Protein AF-A0A968FWK0-F1 (afdb_monomer_lite)

Secondary structure (DSSP, 8-state):
-GGGSTTGGGS-HHHHHHHHHHHHHHHTTT---SS------PPPTT--HHHHHHHHHHHHTS-TTS--SSS----HHHHHHTHHHHHHTT--HHHHHHHHSPPSS----------

Structure (mmCIF, N/CA/C/O backbone):
data_AF-A0A968FWK0-F1
#
_entry.id   AF-A0A968FWK0-F1
#
loop_
_atom_site.group_PDB
_atom_site.id
_atom_site.type_symbol
_atom_site.label_atom_id
_atom_site.label_alt_id
_atom_site.label_comp_id
_atom_site.label_asym_id
_atom_site.label_entity_id
_atom_site.label_seq_id
_atom_site.pdbx_PDB_ins_code
_atom_site.Cartn_x
_atom_site.Cartn_y
_atom_site.Cartn_z
_atom_site.occupancy
_atom_site.B_iso_or_equiv
_atom_site.auth_seq_id
_atom_site.auth_comp_id
_atom_site.auth_asym_id
_atom_site.auth_atom_id
_atom_site.pdbx_PDB_model_num
ATOM 1 N N . LEU A 1 1 ? -0.403 -4.156 -5.935 1.00 83.31 1 LEU A N 1
ATOM 2 C CA . LEU A 1 1 ? 0.370 -4.796 -4.837 1.00 83.31 1 LEU A CA 1
ATOM 3 C C . LEU A 1 1 ? -0.524 -5.441 -3.775 1.00 83.31 1 LEU A C 1
ATOM 5 O O . LEU A 1 1 ? -0.577 -6.661 -3.747 1.00 83.31 1 LEU A O 1
ATOM 9 N N . VAL A 1 2 ? -1.278 -4.677 -2.969 1.00 88.38 2 VAL A N 1
ATOM 10 C CA . VAL A 1 2 ? -2.088 -5.203 -1.838 1.00 88.38 2 VAL A CA 1
ATOM 11 C C . VAL A 1 2 ? -3.043 -6.337 -2.237 1.00 88.38 2 VAL A C 1
ATOM 13 O O . VAL A 1 2 ? -3.135 -7.344 -1.540 1.00 88.38 2 VAL A O 1
ATOM 16 N N . LYS A 1 3 ? -3.696 -6.244 -3.404 1.00 85.62 3 LYS A N 1
ATOM 17 C CA . LYS A 1 3 ? -4.574 -7.304 -3.944 1.00 85.62 3 LYS A CA 1
ATOM 18 C C . LYS A 1 3 ? -3.890 -8.677 -4.062 1.00 85.62 3 LYS A C 1
ATOM 20 O O . LYS A 1 3 ? -4.557 -9.698 -3.952 1.00 85.62 3 LYS A O 1
ATOM 25 N N . HIS A 1 4 ? -2.576 -8.699 -4.277 1.00 86.69 4 HIS A N 1
ATOM 26 C CA . HIS A 1 4 ? -1.787 -9.919 -4.456 1.00 86.69 4 HIS A CA 1
ATOM 27 C C . HIS A 1 4 ? -1.153 -10.419 -3.152 1.00 86.69 4 HIS A C 1
ATOM 29 O O . HIS A 1 4 ? -0.466 -11.437 -3.165 1.00 86.69 4 HIS A O 1
ATOM 35 N N . HIS A 1 5 ? -1.372 -9.729 -2.029 1.00 89.19 5 HIS A N 1
ATOM 36 C CA . HIS A 1 5 ? -0.877 -10.179 -0.737 1.00 89.19 5 HIS A CA 1
ATOM 37 C C . HIS A 1 5 ? -1.639 -11.442 -0.275 1.00 89.19 5 HIS A C 1
ATOM 39 O O . HIS A 1 5 ? -2.872 -11.467 -0.355 1.00 89.19 5 HIS A O 1
ATOM 45 N N . PRO A 1 6 ? -0.955 -12.481 0.254 1.00 88.94 6 PRO A N 1
ATOM 46 C CA . PRO A 1 6 ? -1.572 -13.781 0.553 1.00 88.94 6 PRO A CA 1
ATOM 47 C C . PRO A 1 6 ? -2.773 -13.723 1.499 1.00 88.94 6 PRO A C 1
ATOM 49 O O . PRO A 1 6 ? -3.683 -14.544 1.411 1.00 88.94 6 PRO A O 1
ATOM 52 N N . GLN A 1 7 ? -2.766 -12.766 2.426 1.00 90.06 7 GLN A N 1
ATOM 53 C CA . GLN A 1 7 ? -3.802 -12.646 3.449 1.00 90.06 7 GLN A CA 1
ATOM 54 C C . GLN A 1 7 ? -4.990 -11.784 3.014 1.00 90.06 7 GLN A C 1
ATOM 56 O O . GLN A 1 7 ? -6.039 -11.868 3.645 1.00 90.06 7 GLN A O 1
ATOM 61 N N . THR A 1 8 ? -4.878 -11.005 1.932 1.00 89.94 8 THR A N 1
ATOM 62 C CA . THR A 1 8 ? -5.910 -10.034 1.521 1.00 89.94 8 THR A CA 1
ATOM 63 C C . THR A 1 8 ? -7.326 -10.613 1.437 1.00 89.94 8 THR A C 1
ATOM 65 O O . THR A 1 8 ? -8.235 -9.971 1.964 1.00 89.94 8 THR A O 1
ATOM 68 N N . PRO A 1 9 ? -7.558 -11.823 0.887 1.00 88.88 9 PRO A N 1
ATOM 69 C CA . PRO A 1 9 ? -8.901 -12.406 0.841 1.00 88.88 9 PRO A CA 1
ATOM 70 C C . PRO A 1 9 ? -9.534 -12.632 2.222 1.00 88.88 9 PRO A C 1
ATOM 72 O O . PRO A 1 9 ? -10.755 -12.633 2.337 1.00 88.88 9 PRO A O 1
ATOM 75 N N . ARG A 1 10 ? -8.715 -12.812 3.265 1.00 91.56 10 ARG A N 1
ATOM 76 C CA . ARG A 1 10 ? -9.145 -13.142 4.634 1.00 91.56 10 ARG A CA 1
ATOM 77 C C . ARG A 1 10 ? -9.255 -11.923 5.549 1.00 91.56 10 ARG A C 1
ATOM 79 O O . ARG A 1 10 ? -9.846 -12.024 6.616 1.00 91.56 10 ARG A O 1
ATOM 86 N N . LEU A 1 11 ? -8.667 -10.795 5.156 1.00 91.69 11 LEU A N 1
ATOM 87 C CA . LEU A 1 11 ? -8.688 -9.572 5.951 1.00 91.69 11 LEU A CA 1
ATOM 88 C C . LEU A 1 11 ? -10.055 -8.894 5.859 1.00 91.69 11 LEU A C 1
ATOM 90 O O . LEU A 1 11 ? -10.623 -8.790 4.764 1.00 91.69 11 LEU A O 1
ATOM 94 N N . ALA A 1 12 ? -10.535 -8.389 6.996 1.00 92.31 12 ALA A N 1
ATOM 95 C CA . ALA A 1 12 ? -11.662 -7.469 7.034 1.00 92.31 12 ALA A CA 1
ATOM 96 C C . ALA A 1 12 ? -11.297 -6.152 6.317 1.00 92.31 12 ALA A C 1
ATOM 98 O O . ALA A 1 12 ? -10.109 -5.847 6.178 1.00 92.31 12 ALA A O 1
ATOM 99 N N . PRO A 1 13 ? -12.281 -5.353 5.868 1.00 91.19 13 PRO A N 1
ATOM 100 C CA . PRO A 1 13 ? -12.020 -4.149 5.077 1.00 91.19 13 PRO A CA 1
ATOM 101 C C . PRO A 1 13 ? -10.993 -3.196 5.712 1.00 91.19 13 PRO A C 1
ATOM 103 O O . PRO A 1 13 ? -9.984 -2.885 5.093 1.00 91.19 13 PRO A O 1
ATOM 106 N N . TRP A 1 14 ? -11.158 -2.846 6.988 1.00 92.62 14 TRP A N 1
ATOM 107 C CA . TRP A 1 14 ? -10.227 -1.967 7.713 1.00 92.62 14 TRP A CA 1
ATOM 108 C C . TRP A 1 14 ? -8.829 -2.573 7.925 1.00 92.62 14 TRP A C 1
ATOM 110 O O . TRP A 1 14 ? -7.846 -1.841 8.023 1.00 92.62 14 TRP A O 1
ATOM 120 N N . ASP A 1 15 ? -8.701 -3.901 7.992 1.00 92.19 15 ASP A N 1
ATOM 121 C CA . ASP A 1 15 ? -7.388 -4.549 8.098 1.00 92.19 15 ASP A CA 1
ATOM 122 C C . ASP A 1 15 ? -6.660 -4.524 6.744 1.00 92.19 15 ASP A C 1
ATOM 124 O O . ASP A 1 15 ? -5.428 -4.455 6.698 1.00 92.19 15 ASP A O 1
ATOM 128 N N . ARG A 1 16 ? -7.410 -4.507 5.631 1.00 92.69 16 ARG A N 1
ATOM 129 C CA . ARG A 1 16 ? -6.849 -4.258 4.294 1.00 92.69 16 ARG A CA 1
ATOM 130 C C . ARG A 1 16 ? -6.342 -2.825 4.170 1.00 92.69 16 ARG A C 1
ATOM 132 O O . ARG A 1 16 ? -5.257 -2.643 3.622 1.00 92.69 16 ARG A O 1
ATOM 139 N N . ASP A 1 17 ? -7.054 -1.844 4.721 1.00 91.69 17 ASP A N 1
ATOM 140 C CA . ASP A 1 17 ? -6.602 -0.445 4.743 1.00 91.69 17 ASP A CA 1
ATOM 141 C C . ASP A 1 17 ? -5.303 -0.291 5.535 1.00 91.69 17 ASP A C 1
ATOM 143 O O . ASP A 1 17 ? -4.358 0.359 5.089 1.00 91.69 17 ASP A O 1
ATOM 147 N N . ILE A 1 18 ? -5.219 -0.940 6.700 1.00 93.81 18 ILE A N 1
ATOM 148 C CA . ILE A 1 18 ? -3.998 -0.957 7.511 1.00 93.81 18 ILE A CA 1
ATOM 149 C C . ILE A 1 18 ? -2.837 -1.559 6.712 1.00 93.81 18 ILE A C 1
ATOM 151 O O . ILE A 1 18 ? -1.766 -0.949 6.648 1.00 93.81 18 ILE A O 1
ATOM 155 N N . LEU A 1 19 ? -3.045 -2.712 6.066 1.00 94.25 19 LEU A N 1
ATOM 156 C CA . LEU A 1 19 ? -2.030 -3.343 5.218 1.00 94.25 19 LEU A CA 1
ATOM 157 C C . LEU A 1 19 ? -1.624 -2.430 4.053 1.00 94.25 19 LEU A C 1
ATOM 159 O O . LEU A 1 19 ? -0.438 -2.326 3.732 1.00 94.25 19 LEU A O 1
ATOM 163 N N . MET A 1 20 ? -2.582 -1.746 3.427 1.00 92.25 20 MET A N 1
ATOM 164 C CA . MET A 1 20 ? -2.321 -0.787 2.359 1.00 92.25 20 MET A CA 1
ATOM 165 C C . MET A 1 20 ? -1.443 0.364 2.858 1.00 92.25 20 MET A C 1
ATOM 167 O O . MET A 1 20 ? -0.383 0.602 2.283 1.00 92.25 20 MET A O 1
ATOM 171 N N . LEU A 1 21 ? -1.808 1.020 3.960 1.00 92.50 21 LEU A N 1
ATOM 172 C CA . LEU A 1 21 ? -1.039 2.133 4.527 1.00 92.50 21 LEU A CA 1
ATOM 173 C C . LEU A 1 21 ? 0.359 1.707 4.997 1.00 92.50 21 LEU A C 1
ATOM 175 O O . LEU A 1 21 ? 1.324 2.462 4.863 1.00 92.50 21 LEU A O 1
ATOM 179 N N . GLN A 1 22 ? 0.500 0.491 5.526 1.00 93.50 22 GLN A N 1
ATOM 180 C CA . GLN A 1 22 ? 1.807 -0.086 5.850 1.00 93.50 22 GLN A CA 1
ATOM 181 C C . GLN A 1 22 ? 2.642 -0.345 4.591 1.00 93.50 22 GLN A C 1
ATOM 183 O O . GLN A 1 22 ? 3.841 -0.069 4.582 1.00 93.50 22 GLN A O 1
ATOM 188 N N . THR A 1 23 ? 2.008 -0.820 3.518 1.00 92.38 23 THR A N 1
ATOM 189 C CA . THR A 1 23 ? 2.662 -1.034 2.219 1.00 92.38 23 THR A CA 1
ATOM 190 C C . THR A 1 23 ? 3.144 0.290 1.627 1.00 92.38 23 THR A C 1
ATOM 192 O O . THR A 1 23 ? 4.288 0.374 1.191 1.00 92.38 23 THR A O 1
ATOM 195 N N . LEU A 1 24 ? 2.323 1.343 1.664 1.00 91.06 24 LEU A N 1
ATOM 196 C CA . LEU A 1 24 ? 2.719 2.680 1.206 1.00 91.06 24 LEU A CA 1
ATOM 197 C C . LEU A 1 24 ? 3.896 3.223 2.027 1.00 91.06 24 LEU A C 1
ATOM 199 O O . LEU A 1 24 ? 4.880 3.688 1.461 1.00 91.06 24 LEU A O 1
ATOM 203 N N . ASN A 1 25 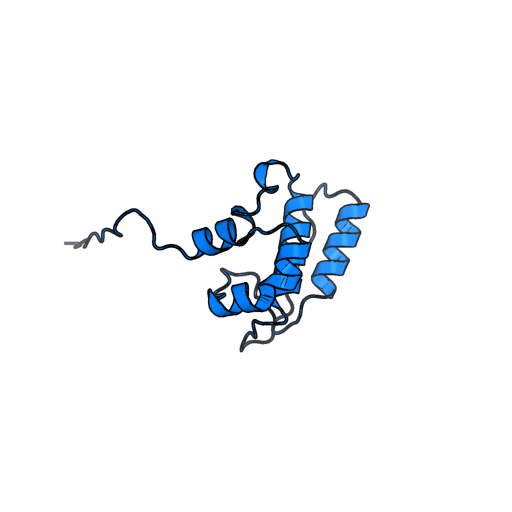? 3.858 3.074 3.355 1.00 90.31 25 ASN A N 1
ATOM 204 C CA . ASN A 1 25 ? 4.981 3.455 4.215 1.00 90.31 25 ASN A CA 1
ATOM 205 C C . ASN A 1 25 ? 6.276 2.694 3.890 1.00 90.31 25 ASN A C 1
ATOM 207 O O . ASN A 1 25 ? 7.351 3.287 3.929 1.00 90.31 25 ASN A O 1
ATOM 211 N N . ALA A 1 26 ? 6.193 1.408 3.538 1.00 91.50 26 ALA A N 1
ATOM 212 C CA . ALA A 1 26 ? 7.357 0.639 3.100 1.00 91.50 26 ALA A CA 1
ATOM 213 C C . ALA A 1 26 ? 7.962 1.187 1.792 1.00 91.50 26 ALA A C 1
ATOM 215 O O . ALA A 1 26 ? 9.185 1.223 1.654 1.00 91.50 26 ALA A O 1
ATOM 216 N N . LEU A 1 27 ? 7.116 1.642 0.863 1.00 89.81 27 LEU A N 1
ATOM 217 C CA . LEU A 1 27 ? 7.519 2.178 -0.443 1.00 89.81 27 LEU A CA 1
ATOM 218 C C . LEU A 1 27 ? 7.997 3.636 -0.389 1.00 89.81 27 LEU A C 1
ATOM 220 O O . LEU A 1 27 ? 8.769 4.054 -1.246 1.00 89.81 27 LEU A O 1
ATOM 224 N N . ASN A 1 28 ? 7.610 4.408 0.630 1.00 85.69 28 ASN A N 1
ATOM 225 C CA . ASN A 1 28 ? 8.002 5.818 0.779 1.00 85.69 28 ASN A CA 1
ATOM 226 C C . ASN A 1 28 ? 9.520 6.052 0.881 1.00 85.69 28 ASN A C 1
ATOM 228 O O . ASN A 1 28 ? 9.969 7.185 0.722 1.00 85.69 28 ASN A O 1
ATOM 232 N N . ASN A 1 29 ? 10.305 5.012 1.173 1.00 79.25 29 ASN A N 1
ATOM 233 C CA . ASN A 1 29 ? 11.766 5.101 1.220 1.00 79.25 29 ASN A CA 1
ATOM 234 C C . ASN A 1 29 ? 12.422 4.931 -0.156 1.00 79.25 29 ASN A C 1
ATOM 236 O O . ASN A 1 29 ? 13.586 5.287 -0.320 1.00 79.25 29 ASN A O 1
ATOM 240 N N . THR A 1 30 ? 11.710 4.350 -1.122 1.00 86.06 30 THR A N 1
ATOM 241 C CA . THR A 1 30 ? 12.256 4.010 -2.443 1.00 86.06 30 THR A CA 1
ATOM 242 C C . THR A 1 30 ? 11.643 4.845 -3.553 1.00 86.06 30 THR A C 1
ATOM 244 O O . THR A 1 30 ? 12.343 5.190 -4.500 1.00 86.06 30 THR A O 1
ATOM 247 N N . TYR A 1 31 ? 10.372 5.214 -3.412 1.00 85.31 31 TYR A N 1
ATOM 248 C CA . TYR A 1 31 ? 9.664 6.086 -4.335 1.00 85.31 31 TYR A CA 1
ATOM 249 C C . TYR A 1 31 ? 9.708 7.542 -3.865 1.00 85.31 31 TYR A C 1
ATOM 251 O O . TYR A 1 31 ? 9.515 7.833 -2.681 1.00 85.31 31 TYR A O 1
ATOM 259 N N . LYS A 1 32 ? 9.899 8.471 -4.807 1.00 84.62 32 LYS A N 1
ATOM 260 C CA . LYS A 1 32 ? 9.844 9.913 -4.549 1.00 84.62 32 LYS A CA 1
ATOM 261 C C . LYS A 1 32 ? 8.953 10.600 -5.578 1.00 84.62 32 LYS A C 1
ATOM 263 O O . LYS A 1 32 ? 9.340 10.762 -6.732 1.00 84.62 32 LYS A O 1
ATOM 268 N N . CYS A 1 33 ? 7.786 11.056 -5.137 1.00 83.44 33 CYS A N 1
ATOM 269 C CA . CYS A 1 33 ? 6.887 11.859 -5.950 1.00 83.44 33 CYS A CA 1
ATOM 270 C C . CYS A 1 33 ? 7.530 13.224 -6.263 1.00 83.44 33 CYS A C 1
ATOM 272 O O . CYS A 1 33 ? 8.044 13.881 -5.344 1.00 83.44 33 CYS A O 1
ATOM 274 N N . PRO A 1 34 ? 7.487 13.693 -7.525 1.00 83.25 34 PRO A N 1
ATOM 275 C CA . PRO A 1 34 ? 7.925 15.045 -7.875 1.00 83.25 34 PRO A CA 1
ATOM 276 C C . PRO A 1 34 ? 6.993 16.128 -7.309 1.00 83.25 34 PRO A C 1
ATOM 278 O O . PRO A 1 34 ? 7.417 17.269 -7.133 1.00 83.25 34 PRO A O 1
ATOM 281 N N . TYR A 1 35 ? 5.751 15.770 -6.973 1.00 82.94 35 TYR A N 1
ATOM 282 C CA . TYR A 1 35 ? 4.762 16.669 -6.389 1.00 82.94 35 TYR A CA 1
ATOM 283 C C . TYR A 1 35 ? 4.604 16.398 -4.893 1.00 82.94 35 TYR A C 1
ATOM 285 O O . TYR A 1 35 ? 4.501 15.255 -4.452 1.00 82.94 35 TYR A O 1
ATOM 293 N N . SER A 1 36 ? 4.594 17.467 -4.097 1.00 84.19 36 SER A N 1
ATOM 294 C CA . SER A 1 36 ? 4.395 17.372 -2.652 1.00 84.19 36 SER A CA 1
ATOM 295 C C . SER A 1 36 ? 2.905 17.407 -2.339 1.00 84.19 36 SER A C 1
ATOM 297 O O . SER A 1 36 ? 2.274 18.454 -2.463 1.00 84.19 36 SER A O 1
ATOM 299 N N . HIS A 1 37 ? 2.359 16.285 -1.893 1.00 84.31 37 HIS A N 1
ATOM 300 C CA . HIS A 1 37 ? 0.986 16.172 -1.433 1.00 84.31 37 HIS A CA 1
ATOM 301 C C . HIS A 1 37 ? 0.911 15.186 -0.267 1.00 84.31 37 HIS A C 1
ATOM 303 O O . HIS A 1 37 ? 1.294 14.022 -0.385 1.00 84.31 37 HIS A O 1
ATOM 309 N N . LYS A 1 38 ? 0.417 15.649 0.883 1.00 84.50 38 LYS A N 1
ATOM 310 C CA . LYS A 1 38 ? 0.200 14.765 2.024 1.00 84.50 38 LYS A CA 1
ATOM 311 C C . LYS A 1 38 ? -1.105 14.006 1.812 1.00 84.50 38 LYS A C 1
ATOM 313 O O . LYS A 1 38 ? -2.165 14.611 1.858 1.00 84.50 38 LYS A O 1
ATOM 318 N N . MET A 1 39 ? -1.001 12.695 1.608 1.00 84.12 39 MET A N 1
ATOM 319 C CA . MET A 1 39 ? -2.162 11.820 1.475 1.00 84.12 39 MET A CA 1
ATOM 320 C C . MET A 1 39 ? -2.998 11.837 2.758 1.00 84.12 39 MET A C 1
ATOM 322 O O . MET A 1 39 ? -2.520 11.467 3.837 1.00 84.12 39 MET A O 1
ATOM 326 N N . GLU A 1 40 ? -4.257 12.229 2.622 1.00 85.50 40 GLU A N 1
ATOM 327 C CA . GLU A 1 40 ? -5.266 12.087 3.664 1.00 85.50 40 GLU A CA 1
ATOM 328 C C . GLU A 1 40 ? -5.987 10.754 3.487 1.00 85.50 40 GLU A C 1
ATOM 330 O O . GLU A 1 40 ? -6.341 10.374 2.376 1.00 85.50 40 GLU A O 1
ATOM 335 N N . TYR A 1 41 ? -6.184 10.022 4.582 1.00 88.19 41 TYR A N 1
ATOM 336 C CA . TYR A 1 41 ? -6.885 8.742 4.537 1.00 88.19 41 TYR A CA 1
ATOM 337 C C . TYR A 1 41 ? -7.864 8.631 5.711 1.00 88.19 41 TYR A C 1
ATOM 339 O O . TYR A 1 41 ? -7.483 8.174 6.800 1.00 88.19 41 TYR A O 1
ATOM 347 N N . PRO A 1 42 ? -9.109 9.112 5.540 1.00 88.44 42 PRO A N 1
ATOM 348 C CA . PRO A 1 42 ? -10.123 9.002 6.573 1.00 88.44 42 PRO A CA 1
ATOM 349 C C . PRO A 1 42 ? -10.536 7.529 6.750 1.00 88.44 42 PRO A C 1
ATOM 351 O O . PRO A 1 42 ? -10.773 6.831 5.766 1.00 88.44 42 PRO A O 1
ATOM 354 N N . PRO A 1 43 ? -10.636 7.024 7.992 1.00 88.44 43 PRO A N 1
ATOM 355 C CA . PRO A 1 43 ? -11.150 5.681 8.247 1.00 88.44 43 PRO A CA 1
ATOM 356 C C . PRO A 1 43 ? -12.602 5.545 7.778 1.00 88.44 43 PRO A C 1
ATOM 358 O O . PRO A 1 43 ? -13.400 6.449 8.011 1.00 88.44 43 PRO A O 1
ATOM 361 N N . MET A 1 44 ? -12.958 4.394 7.203 1.00 87.88 44 MET A N 1
ATOM 362 C CA . MET A 1 44 ? -14.330 4.106 6.776 1.00 87.88 44 MET A CA 1
ATOM 363 C C . MET A 1 44 ? -15.336 4.149 7.936 1.00 87.88 44 MET A C 1
ATOM 365 O O . MET A 1 44 ? -15.001 3.842 9.092 1.00 87.88 44 MET A O 1
ATOM 369 N N . ASP A 1 45 ? -16.595 4.438 7.615 1.00 88.00 45 ASP A N 1
ATOM 370 C CA . ASP A 1 45 ? -17.691 4.351 8.575 1.00 88.00 45 ASP A CA 1
ATOM 371 C C . ASP A 1 45 ? -17.813 2.939 9.158 1.00 88.00 45 ASP A C 1
ATOM 373 O O . ASP A 1 45 ? -17.583 1.928 8.497 1.00 88.00 45 ASP A O 1
ATOM 377 N N . GLY A 1 46 ? -18.107 2.863 10.457 1.00 89.06 46 GLY A N 1
ATOM 378 C CA . GLY A 1 46 ? -18.138 1.595 11.190 1.00 89.06 46 GLY A CA 1
ATOM 379 C C . GLY A 1 46 ? -16.763 1.034 11.579 1.00 89.06 46 GLY A C 1
ATOM 380 O O . GLY A 1 46 ? -16.712 0.054 12.322 1.00 89.06 46 GLY A O 1
ATOM 381 N N . THR A 1 47 ? -15.644 1.663 11.183 1.00 91.44 47 THR A N 1
ATOM 382 C CA . THR A 1 47 ? -14.303 1.211 11.601 1.00 91.44 47 THR A CA 1
ATOM 383 C C . THR A 1 47 ? -14.181 1.221 13.132 1.00 91.44 47 THR A C 1
ATOM 385 O O . THR A 1 47 ? -14.382 2.288 13.745 1.00 91.44 47 THR A O 1
ATOM 388 N N . PRO A 1 48 ? -13.795 0.095 13.770 1.00 94.94 48 PRO A N 1
ATOM 389 C CA . PRO A 1 48 ? -13.678 0.035 15.220 1.00 94.94 48 PRO A CA 1
ATOM 390 C C . PRO A 1 48 ? -12.600 0.990 15.753 1.00 94.94 48 PRO A C 1
ATOM 392 O O . PRO A 1 48 ? -11.612 1.303 15.086 1.00 94.94 48 PRO A O 1
ATOM 395 N N . LYS A 1 49 ? -12.772 1.457 16.996 1.00 94.25 49 LYS A N 1
ATOM 396 C CA . LYS A 1 49 ? -11.959 2.536 17.595 1.00 94.25 49 LYS A CA 1
ATOM 397 C C . LYS A 1 49 ? -10.446 2.274 17.540 1.00 94.25 49 LYS A C 1
ATOM 399 O O . LYS A 1 49 ? -9.673 3.202 17.304 1.00 94.25 49 LYS A O 1
ATOM 404 N N . LYS A 1 50 ? -10.022 1.021 17.745 1.00 94.25 50 LYS A N 1
ATOM 405 C CA . LYS A 1 50 ? -8.605 0.622 17.714 1.00 94.25 50 LYS A CA 1
ATOM 406 C C . LYS A 1 50 ? -8.012 0.797 16.313 1.00 94.25 50 LYS A C 1
ATOM 408 O O . LYS A 1 50 ? -7.005 1.487 16.163 1.00 94.25 50 LYS A O 1
ATOM 413 N N . GLN A 1 51 ? -8.667 0.237 15.300 1.00 94.62 51 GLN A N 1
ATOM 414 C CA . GLN A 1 51 ? -8.259 0.327 13.900 1.00 94.62 51 GLN A CA 1
ATOM 415 C C . GLN A 1 51 ? -8.301 1.771 13.411 1.00 94.62 51 GLN A C 1
ATOM 417 O O . GLN A 1 51 ? -7.351 2.228 12.787 1.00 94.62 51 GLN A O 1
ATOM 422 N N . ARG A 1 52 ? -9.328 2.535 13.797 1.00 94.44 52 ARG A N 1
ATOM 423 C CA . ARG A 1 52 ? -9.445 3.963 13.475 1.00 94.44 52 ARG A CA 1
ATOM 424 C C . ARG A 1 52 ? -8.222 4.758 13.935 1.00 94.44 52 ARG A C 1
ATOM 426 O O . ARG A 1 52 ? -7.662 5.537 13.168 1.00 94.44 52 ARG A O 1
ATOM 433 N N . LYS A 1 53 ? -7.774 4.528 15.176 1.00 94.31 53 LYS A N 1
ATOM 434 C CA . LYS A 1 53 ? -6.566 5.164 15.725 1.00 94.31 53 LYS A CA 1
ATOM 435 C C . LYS A 1 53 ? -5.310 4.740 14.960 1.00 94.31 53 LYS A C 1
ATOM 437 O O . LYS A 1 53 ? -4.453 5.577 14.688 1.00 94.31 53 LYS A O 1
ATOM 442 N N . GLN A 1 54 ? -5.205 3.461 14.609 1.00 95.00 54 GLN A N 1
ATOM 443 C CA . GLN A 1 54 ? -4.068 2.927 13.861 1.00 95.00 54 GLN A CA 1
ATOM 444 C C . GLN A 1 54 ? -3.989 3.497 12.438 1.00 95.00 54 GLN A C 1
ATOM 446 O O . GLN A 1 54 ? -2.922 3.949 12.032 1.00 95.00 54 GLN A O 1
ATOM 451 N N . ILE A 1 55 ? -5.109 3.540 11.716 1.00 93.69 55 ILE A N 1
ATOM 452 C CA . ILE A 1 55 ? -5.223 4.134 10.377 1.00 93.69 55 ILE A CA 1
ATOM 453 C C . ILE A 1 55 ? -4.818 5.610 10.417 1.00 93.69 55 ILE A C 1
ATOM 455 O O . ILE A 1 55 ? -3.952 6.030 9.651 1.00 93.69 55 ILE A O 1
ATOM 459 N N . ALA A 1 56 ? -5.349 6.376 11.377 1.00 92.31 56 ALA A N 1
ATOM 460 C CA . ALA A 1 56 ? -5.001 7.786 11.538 1.00 92.31 56 ALA A CA 1
ATOM 461 C C . ALA A 1 56 ? -3.499 7.995 11.804 1.00 92.31 56 ALA A C 1
ATOM 463 O O . ALA A 1 56 ? -2.896 8.924 11.269 1.00 92.31 56 ALA A O 1
ATOM 464 N N . GLN A 1 57 ? -2.874 7.130 12.609 1.00 93.50 57 GLN A N 1
ATOM 465 C CA . GLN A 1 57 ? -1.436 7.207 12.864 1.00 93.50 57 GLN A CA 1
ATOM 466 C C . GLN A 1 57 ? -0.611 6.866 11.617 1.00 93.50 57 GLN A C 1
ATOM 468 O O . GLN A 1 57 ? 0.356 7.561 11.312 1.00 93.50 57 GLN A O 1
ATOM 473 N N . LEU A 1 58 ? -0.987 5.808 10.896 1.00 92.50 58 LEU A N 1
ATOM 474 C CA . LEU A 1 58 ? -0.278 5.377 9.693 1.00 92.50 58 LEU A CA 1
ATOM 475 C C . LEU A 1 58 ? -0.365 6.421 8.578 1.00 92.50 58 LEU A C 1
ATOM 477 O O . LEU A 1 58 ? 0.657 6.706 7.959 1.00 92.50 58 LEU A O 1
ATOM 481 N N . SER A 1 59 ? -1.542 7.022 8.374 1.00 90.31 59 SER A N 1
ATOM 482 C CA . SER A 1 59 ? -1.746 8.111 7.412 1.00 90.31 59 SER A CA 1
ATOM 483 C C . SER A 1 59 ? -0.913 9.346 7.771 1.00 90.31 59 SER A C 1
ATOM 485 O O . SER A 1 59 ? -0.238 9.907 6.911 1.00 90.31 59 SER A O 1
ATOM 487 N N . LYS A 1 60 ? -0.848 9.725 9.056 1.00 89.56 60 LYS A N 1
ATOM 488 C CA . LYS A 1 60 ? -0.014 10.857 9.505 1.00 89.56 60 LYS A CA 1
ATOM 489 C C . LYS A 1 60 ? 1.477 10.673 9.223 1.00 89.56 60 LYS A C 1
ATOM 491 O O . LYS A 1 60 ? 2.147 11.682 8.995 1.00 89.56 60 LYS A O 1
ATOM 496 N N . ASN A 1 61 ? 1.959 9.430 9.260 1.00 89.31 61 ASN A N 1
ATOM 497 C CA . ASN A 1 61 ? 3.360 9.065 9.048 1.00 89.31 61 ASN A CA 1
ATOM 498 C C . ASN A 1 61 ? 3.748 8.965 7.562 1.00 89.31 61 ASN A C 1
ATOM 500 O O . ASN A 1 61 ? 4.934 8.816 7.268 1.00 89.31 61 ASN A O 1
ATOM 504 N N . LEU A 1 62 ? 2.788 9.040 6.631 1.00 88.06 62 LEU A N 1
ATOM 505 C CA . LEU A 1 62 ? 3.095 9.005 5.204 1.00 88.06 62 LEU A CA 1
ATOM 506 C C . LEU A 1 62 ? 3.931 10.225 4.800 1.00 88.06 62 LEU A C 1
ATOM 508 O O . LEU A 1 62 ? 3.681 11.356 5.226 1.00 88.06 62 LEU A O 1
ATOM 512 N N . ASN A 1 63 ? 4.923 9.985 3.944 1.00 87.81 63 ASN A N 1
ATOM 513 C CA . ASN A 1 63 ? 5.769 11.035 3.397 1.00 87.81 63 ASN A CA 1
ATOM 514 C C . ASN A 1 63 ? 4.943 11.896 2.415 1.00 87.81 63 ASN A C 1
ATOM 516 O O . ASN A 1 63 ? 4.353 11.329 1.496 1.00 87.81 63 ASN A O 1
ATOM 520 N N . PRO A 1 64 ? 4.926 13.240 2.531 1.00 87.31 64 PRO A N 1
ATOM 521 C CA . PRO A 1 64 ? 4.258 14.120 1.564 1.00 87.31 64 PRO A CA 1
ATOM 522 C C . PRO A 1 64 ? 4.802 14.024 0.131 1.00 87.31 64 PRO A C 1
ATOM 524 O O . PRO A 1 64 ? 4.155 14.469 -0.805 1.00 87.31 64 PRO A O 1
ATOM 527 N N . ARG A 1 65 ? 6.008 13.481 -0.058 1.00 86.69 65 ARG A N 1
ATOM 528 C CA . ARG A 1 65 ? 6.574 13.151 -1.379 1.00 86.69 65 ARG A CA 1
ATOM 529 C C . ARG A 1 65 ? 6.645 11.639 -1.601 1.00 86.69 65 ARG A C 1
ATOM 531 O O . ARG A 1 65 ? 7.457 11.171 -2.390 1.00 86.69 65 ARG A O 1
ATOM 538 N N . GLY A 1 66 ? 5.867 10.883 -0.838 1.00 83.31 66 GLY A N 1
ATOM 539 C CA . GLY A 1 66 ? 5.755 9.437 -0.932 1.00 83.31 66 GLY A CA 1
ATOM 540 C C . GLY A 1 66 ? 4.824 9.002 -2.055 1.00 83.31 66 GLY A C 1
ATOM 541 O O . GLY A 1 66 ? 4.519 9.769 -2.968 1.00 83.31 66 GLY A O 1
ATOM 542 N N . VAL A 1 67 ? 4.377 7.754 -1.990 1.00 79.44 67 VAL A N 1
ATOM 543 C CA . VAL A 1 67 ? 3.460 7.198 -2.990 1.00 79.44 67 VAL A CA 1
ATOM 544 C C . VAL A 1 67 ? 2.084 7.885 -2.877 1.00 79.44 67 VAL A C 1
ATOM 546 O O . VAL A 1 67 ? 1.519 7.884 -1.782 1.00 79.44 67 VAL A O 1
ATOM 549 N N . PRO A 1 68 ? 1.540 8.469 -3.964 1.00 73.06 68 PRO A N 1
ATOM 550 C CA . PRO A 1 68 ? 0.229 9.119 -3.945 1.00 73.06 68 PRO A CA 1
ATOM 551 C C . PRO A 1 68 ? -0.931 8.108 -3.907 1.00 73.06 68 PRO A C 1
ATOM 553 O O . PRO A 1 68 ? -0.771 6.942 -4.268 1.00 73.06 68 PRO A O 1
ATOM 556 N N . ASP A 1 69 ? -2.113 8.589 -3.507 1.00 65.62 69 ASP A N 1
ATOM 557 C CA . ASP A 1 69 ? -3.360 7.810 -3.377 1.00 65.62 69 ASP A CA 1
ATOM 558 C C . ASP A 1 69 ? -3.900 7.292 -4.731 1.00 65.62 69 ASP A C 1
ATOM 560 O O . ASP A 1 69 ? -4.551 6.254 -4.830 1.00 65.62 69 ASP A O 1
ATOM 564 N N . THR A 1 70 ? -3.568 7.973 -5.830 1.00 57.09 70 THR A N 1
ATOM 565 C CA . THR A 1 70 ? -4.002 7.611 -7.185 1.00 57.09 70 THR A CA 1
ATOM 566 C C . THR A 1 70 ? -3.013 6.672 -7.864 1.00 57.09 70 THR A C 1
ATOM 568 O O . THR A 1 70 ? -1.844 7.033 -7.984 1.00 57.09 70 THR A O 1
ATOM 571 N N . VAL A 1 71 ? -3.505 5.516 -8.344 1.00 54.94 71 VAL A N 1
ATOM 572 C CA . VAL A 1 71 ? -2.850 4.556 -9.267 1.00 54.94 71 VAL A CA 1
ATOM 573 C C . VAL A 1 71 ? -1.326 4.679 -9.238 1.00 54.94 71 VAL A C 1
ATOM 575 O O . VAL A 1 71 ? -0.713 5.299 -10.102 1.00 54.94 71 VAL A O 1
ATOM 578 N N . ALA A 1 72 ? -0.716 4.158 -8.176 1.00 61.50 72 ALA A N 1
ATOM 579 C CA . ALA A 1 72 ? 0.705 4.344 -7.944 1.00 61.50 72 ALA A CA 1
ATOM 580 C C . ALA A 1 72 ? 1.536 3.773 -9.108 1.00 61.50 72 ALA A C 1
ATOM 582 O O . ALA A 1 72 ? 1.616 2.554 -9.279 1.00 61.50 72 ALA A O 1
ATOM 583 N N . TYR A 1 73 ? 2.188 4.661 -9.866 1.00 68.69 73 TYR A N 1
ATOM 584 C CA . TYR A 1 73 ? 3.229 4.354 -10.854 1.00 68.69 73 TYR A CA 1
ATOM 585 C C . TYR A 1 73 ? 4.521 3.911 -10.154 1.00 68.69 73 TYR A C 1
ATOM 587 O O . TYR A 1 73 ? 5.576 4.514 -10.330 1.00 68.69 73 TYR A O 1
ATOM 595 N N . VAL A 1 74 ? 4.436 2.898 -9.293 1.00 83.50 74 VAL A N 1
ATOM 596 C CA . VAL A 1 74 ? 5.624 2.295 -8.691 1.00 83.50 74 VAL A CA 1
ATOM 597 C C . VAL A 1 74 ? 6.209 1.297 -9.672 1.00 83.50 74 VAL A C 1
ATOM 599 O O . VAL A 1 74 ? 5.533 0.377 -10.140 1.00 83.50 74 VAL A O 1
ATOM 602 N N . THR A 1 75 ? 7.476 1.498 -9.999 1.00 88.06 75 THR A N 1
ATOM 603 C CA . THR A 1 75 ? 8.211 0.599 -10.883 1.00 88.06 75 THR A CA 1
ATOM 604 C C . THR A 1 75 ? 8.568 -0.694 -10.158 1.00 88.06 75 THR A C 1
ATOM 606 O O . THR A 1 75 ? 8.669 -0.744 -8.928 1.00 88.06 75 THR A O 1
ATOM 609 N N . GLU A 1 76 ? 8.828 -1.748 -10.929 1.00 90.06 76 GLU A N 1
ATOM 610 C CA . GLU A 1 76 ? 9.331 -3.014 -10.395 1.00 90.06 76 GLU A CA 1
ATOM 611 C C . GLU A 1 76 ? 10.583 -2.788 -9.530 1.00 90.06 76 GLU A C 1
ATOM 613 O O . GLU A 1 76 ? 10.645 -3.221 -8.377 1.00 90.06 76 GLU A O 1
ATOM 618 N N . LYS A 1 77 ? 11.544 -2.009 -10.040 1.00 90.06 77 LYS A N 1
ATOM 619 C CA . LYS A 1 77 ? 12.793 -1.684 -9.341 1.00 90.06 77 LYS A CA 1
ATOM 620 C C . LYS A 1 77 ? 12.552 -1.042 -7.971 1.00 90.06 77 LYS A C 1
ATOM 622 O O . LYS A 1 77 ? 13.220 -1.413 -7.006 1.00 90.06 77 LYS A O 1
ATOM 627 N N . GLU A 1 78 ? 11.620 -0.099 -7.861 1.00 90.75 78 GLU A N 1
ATOM 628 C CA . GLU A 1 78 ? 11.317 0.587 -6.596 1.00 90.75 78 GLU A CA 1
ATOM 629 C C . GLU A 1 78 ? 10.665 -0.346 -5.574 1.00 90.75 78 GLU A C 1
ATOM 631 O O . GLU A 1 78 ? 10.982 -0.275 -4.382 1.00 90.75 78 GLU A O 1
ATOM 636 N N . VAL A 1 79 ? 9.805 -1.260 -6.033 1.00 91.31 79 VAL A N 1
ATOM 637 C CA . VAL A 1 79 ? 9.176 -2.266 -5.167 1.00 91.31 79 VAL A CA 1
ATOM 638 C C . VAL A 1 79 ? 10.195 -3.288 -4.677 1.00 91.31 79 VAL A C 1
ATOM 640 O O . VAL A 1 79 ? 10.243 -3.574 -3.479 1.00 91.31 79 VAL A O 1
ATOM 643 N N . PHE A 1 80 ? 11.057 -3.801 -5.556 1.00 92.25 80 PHE A N 1
ATOM 644 C CA . PHE A 1 80 ? 12.103 -4.746 -5.156 1.00 92.25 80 PHE A CA 1
ATOM 645 C C . PHE A 1 80 ? 13.207 -4.092 -4.316 1.00 92.25 80 PHE A C 1
ATOM 647 O O . PHE A 1 80 ? 13.811 -4.757 -3.477 1.00 92.25 80 PHE A O 1
ATOM 654 N N . SER A 1 81 ? 13.412 -2.779 -4.438 1.00 92.56 81 SER A N 1
ATOM 655 C CA . SER A 1 81 ? 14.282 -2.028 -3.520 1.00 92.56 81 SER A CA 1
ATOM 656 C C . SER A 1 81 ? 13.691 -1.945 -2.102 1.00 92.56 81 SER A C 1
ATOM 658 O O . SER A 1 81 ? 14.433 -1.874 -1.125 1.00 92.56 81 SER A O 1
ATOM 660 N N . ALA A 1 82 ? 12.360 -2.018 -1.962 1.00 92.19 82 ALA A N 1
ATOM 661 C CA . ALA A 1 82 ? 11.641 -2.042 -0.683 1.00 92.19 82 ALA A CA 1
ATOM 662 C C . ALA A 1 82 ? 11.356 -3.471 -0.165 1.00 92.19 82 ALA A C 1
ATOM 664 O O . ALA A 1 82 ? 10.550 -3.657 0.752 1.00 92.19 82 ALA A O 1
ATOM 665 N N . LEU A 1 83 ? 12.007 -4.500 -0.725 1.00 92.12 83 LEU A N 1
ATOM 666 C CA . LEU A 1 83 ? 11.662 -5.901 -0.464 1.00 92.12 83 LEU A CA 1
ATOM 667 C C . LEU A 1 83 ? 11.795 -6.301 1.011 1.00 92.12 83 LEU A C 1
ATOM 669 O O . LEU A 1 83 ? 10.959 -7.041 1.518 1.00 92.12 83 LEU A O 1
ATOM 673 N N . GLY A 1 84 ? 12.814 -5.807 1.718 1.00 93.31 84 GLY A N 1
ATOM 674 C CA . GLY A 1 84 ? 13.019 -6.107 3.141 1.00 93.31 84 GLY A CA 1
ATOM 675 C C . GLY A 1 84 ? 11.815 -5.706 4.009 1.00 93.31 84 GLY A C 1
ATOM 676 O O . GLY A 1 84 ? 11.222 -6.569 4.661 1.00 93.31 84 GLY A O 1
ATOM 677 N N . PRO A 1 85 ? 11.412 -4.423 4.007 1.00 93.50 85 PRO A N 1
ATOM 678 C CA . PRO A 1 85 ? 10.181 -3.968 4.651 1.00 93.50 85 PRO A CA 1
ATOM 679 C C . PRO A 1 85 ? 8.920 -4.709 4.183 1.00 93.50 85 PRO A C 1
ATOM 681 O O . PRO A 1 85 ? 8.109 -5.100 5.020 1.00 93.50 85 PRO A O 1
ATOM 684 N N . LEU A 1 86 ? 8.766 -4.967 2.879 1.00 92.94 86 LEU A N 1
ATOM 685 C CA . LEU A 1 86 ? 7.598 -5.680 2.343 1.00 92.94 86 LEU A CA 1
ATOM 686 C C . LEU A 1 86 ? 7.528 -7.141 2.828 1.00 92.94 86 LEU A C 1
ATOM 688 O O . LEU A 1 86 ? 6.454 -7.618 3.192 1.00 92.94 86 LEU A O 1
ATOM 692 N N . LYS A 1 87 ? 8.660 -7.845 2.934 1.00 94.19 87 LYS A N 1
ATOM 693 C CA . LYS A 1 87 ? 8.723 -9.203 3.507 1.00 94.19 87 LYS A CA 1
ATOM 694 C C . LYS A 1 87 ? 8.245 -9.239 4.955 1.00 94.19 87 LYS A C 1
ATOM 696 O O . LYS A 1 87 ? 7.518 -10.155 5.329 1.00 94.19 87 LYS A O 1
ATOM 701 N N . ARG A 1 88 ? 8.591 -8.226 5.759 1.00 94.56 88 ARG A N 1
ATOM 702 C CA . ARG A 1 88 ? 8.116 -8.109 7.154 1.00 94.56 88 ARG A CA 1
ATOM 703 C C . ARG A 1 88 ? 6.600 -7.937 7.249 1.00 94.56 88 ARG A C 1
ATOM 705 O O . ARG A 1 88 ? 6.021 -8.305 8.263 1.00 94.56 88 ARG A O 1
ATOM 712 N N . LEU A 1 89 ? 5.969 -7.402 6.203 1.00 93.56 89 LEU A N 1
ATOM 713 C CA . LEU A 1 89 ? 4.514 -7.278 6.102 1.00 93.56 89 LEU A CA 1
ATOM 714 C C . LEU A 1 89 ? 3.832 -8.554 5.582 1.00 93.56 89 LEU A C 1
ATOM 716 O O . LEU A 1 89 ? 2.609 -8.615 5.602 1.00 93.56 89 LEU A O 1
ATOM 720 N N . GLY A 1 90 ? 4.594 -9.568 5.153 1.00 93.50 90 GLY A N 1
ATOM 721 C CA . GLY A 1 90 ? 4.066 -10.845 4.662 1.00 93.50 90 GLY A CA 1
ATOM 722 C C . GLY A 1 90 ? 4.023 -10.991 3.137 1.00 93.50 90 GLY A C 1
ATOM 723 O O . GLY A 1 90 ? 3.527 -12.006 2.636 1.00 93.50 90 GLY A O 1
ATOM 724 N N . TYR A 1 91 ? 4.565 -10.029 2.379 1.00 94.00 91 TYR A N 1
ATOM 725 C CA . TYR A 1 91 ? 4.708 -10.176 0.929 1.00 94.00 91 TYR A CA 1
ATOM 726 C C . TYR A 1 91 ? 5.725 -11.267 0.579 1.00 94.00 91 TYR A C 1
ATOM 728 O O . TYR A 1 91 ? 6.785 -11.377 1.197 1.00 94.00 91 TYR A O 1
ATOM 736 N N . ARG A 1 9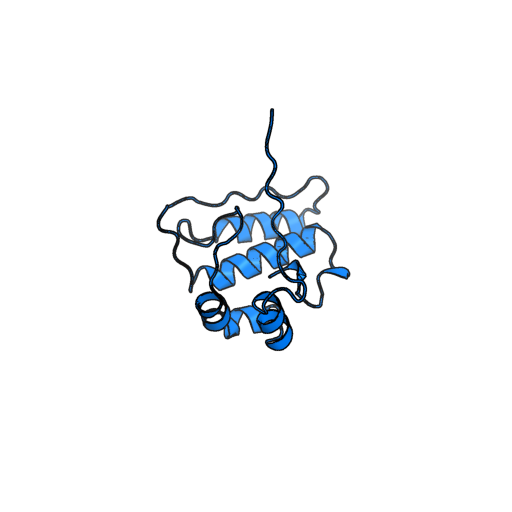2 ? 5.414 -12.052 -0.458 1.00 92.62 92 ARG A N 1
ATOM 737 C CA . ARG A 1 92 ? 6.307 -13.080 -1.008 1.00 92.62 92 ARG A CA 1
ATOM 738 C C . ARG A 1 92 ? 6.863 -12.622 -2.349 1.00 92.62 92 ARG A C 1
ATOM 740 O O . ARG A 1 92 ? 6.117 -12.108 -3.180 1.00 92.62 92 ARG A O 1
ATOM 747 N N . ASP A 1 93 ? 8.134 -12.908 -2.601 1.00 90.50 93 ASP A N 1
ATOM 748 C CA . ASP A 1 93 ? 8.844 -12.501 -3.825 1.00 90.50 93 ASP A CA 1
ATOM 749 C C . ASP A 1 93 ? 8.115 -12.993 -5.077 1.00 90.50 93 ASP A C 1
ATOM 751 O O . ASP A 1 93 ? 7.885 -12.223 -6.002 1.00 90.50 93 ASP A O 1
ATOM 755 N N . LYS A 1 94 ? 7.641 -14.247 -5.060 1.00 90.00 94 LYS A N 1
ATOM 756 C CA . LYS A 1 94 ? 6.865 -14.845 -6.160 1.00 90.00 94 LYS A CA 1
ATOM 757 C C . LYS A 1 94 ? 5.556 -14.103 -6.450 1.00 90.00 94 LYS A C 1
ATOM 759 O O . LYS A 1 94 ? 5.140 -14.033 -7.604 1.00 90.00 94 LYS A O 1
ATOM 764 N N . ASP A 1 95 ? 4.896 -13.565 -5.423 1.00 89.38 95 ASP A N 1
ATOM 765 C CA . ASP A 1 95 ? 3.657 -12.803 -5.612 1.00 89.38 95 ASP A CA 1
ATOM 766 C C . ASP A 1 95 ? 3.955 -11.412 -6.167 1.00 89.38 95 ASP A C 1
ATOM 768 O O . ASP A 1 95 ? 3.233 -10.949 -7.044 1.00 89.38 95 ASP A O 1
ATOM 772 N N . LEU A 1 96 ? 5.034 -10.773 -5.700 1.00 89.69 96 LEU A N 1
ATOM 773 C CA . LEU A 1 96 ? 5.488 -9.478 -6.210 1.00 89.69 96 LEU A CA 1
ATOM 774 C C . LEU A 1 96 ? 5.937 -9.578 -7.671 1.00 89.69 96 LEU A C 1
ATOM 776 O O . LEU A 1 96 ? 5.507 -8.767 -8.482 1.00 89.69 96 LEU A O 1
ATOM 780 N N . GLN A 1 97 ? 6.696 -10.613 -8.040 1.00 90.19 97 GLN A N 1
ATOM 781 C CA . GLN A 1 97 ? 7.066 -10.884 -9.437 1.00 90.19 97 GLN A CA 1
ATOM 782 C C . GLN A 1 97 ? 5.829 -11.035 -10.330 1.00 90.19 97 GLN A C 1
ATOM 784 O O . GLN A 1 97 ? 5.784 -10.512 -11.438 1.00 90.19 97 GLN A O 1
ATOM 789 N N . ARG A 1 98 ? 4.778 -11.702 -9.835 1.00 87.62 98 ARG A N 1
ATOM 790 C CA . ARG A 1 98 ? 3.526 -11.865 -10.586 1.00 87.62 98 ARG A CA 1
ATOM 791 C C . ARG A 1 98 ? 2.795 -10.540 -10.825 1.00 87.62 98 ARG A C 1
ATOM 793 O O . ARG A 1 98 ? 2.075 -10.446 -11.810 1.00 87.62 98 ARG A O 1
ATOM 800 N N . VAL A 1 99 ? 2.958 -9.542 -9.952 1.00 87.06 99 VAL A N 1
ATOM 801 C CA . VAL A 1 99 ? 2.353 -8.208 -10.137 1.00 87.06 99 VAL A CA 1
ATOM 802 C C . VAL A 1 99 ? 2.937 -7.495 -11.356 1.00 87.06 99 VAL A C 1
ATOM 804 O O . VAL A 1 99 ? 2.206 -6.780 -12.030 1.00 87.06 99 VAL A O 1
ATOM 807 N N . PHE A 1 100 ? 4.224 -7.706 -11.636 1.00 86.88 100 PHE A N 1
ATOM 808 C CA . PHE A 1 100 ? 4.938 -7.075 -12.750 1.00 86.88 100 PHE A CA 1
ATOM 809 C C . PHE A 1 100 ? 5.046 -7.966 -13.991 1.00 86.88 100 PHE A C 1
ATOM 811 O O . PHE A 1 100 ? 5.573 -7.538 -15.014 1.00 86.88 100 PHE A O 1
ATOM 818 N N . ALA A 1 101 ? 4.529 -9.195 -13.927 1.00 85.12 101 ALA A N 1
ATOM 819 C CA . ALA A 1 101 ? 4.488 -10.074 -15.082 1.00 85.12 101 ALA A CA 1
ATOM 820 C C . ALA A 1 101 ? 3.570 -9.482 -16.169 1.00 85.12 101 ALA A C 1
ATOM 822 O O . ALA A 1 101 ? 2.494 -8.968 -15.843 1.00 85.12 101 ALA A O 1
ATOM 823 N N . PRO A 1 102 ? 3.953 -9.576 -17.455 1.00 77.88 102 PRO A N 1
ATOM 824 C CA . PRO A 1 102 ? 3.116 -9.097 -18.545 1.00 77.88 102 PRO A CA 1
ATOM 825 C C . PRO A 1 102 ? 1.745 -9.794 -18.526 1.00 77.88 102 PRO A C 1
ATOM 827 O O . PRO A 1 102 ? 1.652 -10.968 -18.134 1.00 77.88 102 PRO A O 1
ATOM 830 N N . PRO A 1 103 ? 0.668 -9.093 -18.933 1.00 75.00 103 PRO A N 1
ATOM 831 C CA . PRO A 1 103 ? -0.648 -9.704 -19.043 1.00 75.00 103 PRO A CA 1
ATOM 832 C C . PRO A 1 103 ? -0.574 -10.912 -19.979 1.00 75.00 103 PRO A C 1
ATOM 834 O O . PRO A 1 103 ? 0.085 -10.880 -21.016 1.00 75.00 103 PRO A O 1
ATOM 837 N N . ARG A 1 104 ? -1.234 -12.003 -19.581 1.00 70.50 104 ARG A N 1
ATOM 838 C CA . ARG A 1 104 ? -1.234 -13.254 -20.355 1.00 70.50 104 ARG A CA 1
ATOM 839 C C . ARG A 1 104 ? -2.044 -13.144 -21.642 1.00 70.50 104 ARG A C 1
ATOM 841 O O . ARG A 1 104 ? -1.791 -13.894 -22.575 1.00 70.50 104 ARG A O 1
ATOM 848 N N . GLU A 1 105 ? -3.014 -12.237 -21.668 1.00 76.31 105 GLU A N 1
ATOM 849 C CA . GLU A 1 105 ? -3.854 -11.986 -22.829 1.00 76.31 105 GLU A CA 1
ATOM 850 C C . GLU A 1 105 ? -3.292 -10.811 -23.638 1.00 76.31 105 GLU A C 1
ATOM 852 O O . GLU A 1 105 ? -2.934 -9.782 -23.053 1.00 76.31 105 GLU A O 1
ATOM 857 N N . PRO A 1 106 ? -3.201 -10.941 -24.972 1.00 74.19 106 PRO A N 1
ATOM 858 C CA . PRO A 1 106 ? -2.794 -9.838 -25.823 1.00 74.19 106 PRO A CA 1
ATOM 859 C C . PRO A 1 106 ? -3.820 -8.705 -25.735 1.00 74.19 106 PRO A C 1
ATOM 861 O O . PRO A 1 106 ? -5.026 -8.912 -25.884 1.00 74.19 106 PRO A O 1
ATOM 864 N N . VAL A 1 107 ? -3.332 -7.484 -25.516 1.00 75.31 107 VAL A N 1
ATOM 865 C CA . VAL A 1 107 ? -4.172 -6.285 -25.561 1.00 75.31 107 VAL A CA 1
ATOM 866 C C . VAL A 1 107 ? -4.660 -6.105 -26.998 1.00 75.31 107 VAL A C 1
ATOM 868 O O . VAL A 1 107 ? -3.863 -5.886 -27.908 1.00 75.31 107 VAL A O 1
ATOM 871 N N . SER A 1 108 ? -5.970 -6.223 -27.202 1.00 79.38 108 SER A N 1
ATOM 872 C CA . SER A 1 108 ? -6.608 -6.033 -28.505 1.00 79.38 108 SER A CA 1
ATOM 873 C C . SER A 1 108 ? -7.147 -4.609 -28.608 1.00 79.38 108 SER A C 1
ATOM 875 O O . SER A 1 108 ? -7.846 -4.143 -27.710 1.00 79.38 108 SER A O 1
ATOM 877 N N . PHE A 1 109 ? -6.833 -3.912 -29.699 1.00 81.62 109 PHE A N 1
ATOM 878 C CA . PHE A 1 109 ? -7.331 -2.562 -29.963 1.00 81.62 109 PHE A CA 1
ATOM 879 C C . PHE A 1 109 ? -8.446 -2.620 -31.004 1.00 81.62 109 PHE A C 1
ATOM 881 O O . PHE A 1 109 ? -8.289 -3.246 -32.051 1.00 81.62 109 PHE A O 1
ATOM 888 N N . ILE A 1 110 ? -9.559 -1.938 -30.734 1.00 80.31 110 ILE A N 1
ATOM 889 C CA . ILE A 1 110 ? -10.647 -1.757 -31.697 1.00 80.31 110 ILE A CA 1
ATOM 890 C C . ILE A 1 110 ? -10.576 -0.316 -32.195 1.00 80.31 110 ILE A C 1
ATOM 892 O O . ILE A 1 110 ? -10.630 0.624 -31.403 1.00 80.31 110 ILE A O 1
ATOM 896 N N . ARG A 1 111 ? -10.450 -0.133 -33.511 1.00 80.25 111 ARG A N 1
ATOM 897 C CA . ARG A 1 111 ? -10.529 1.187 -34.141 1.00 80.25 111 ARG A CA 1
ATOM 898 C C . ARG A 1 111 ? -11.980 1.452 -34.522 1.00 80.25 111 ARG A C 1
ATOM 900 O O . ARG A 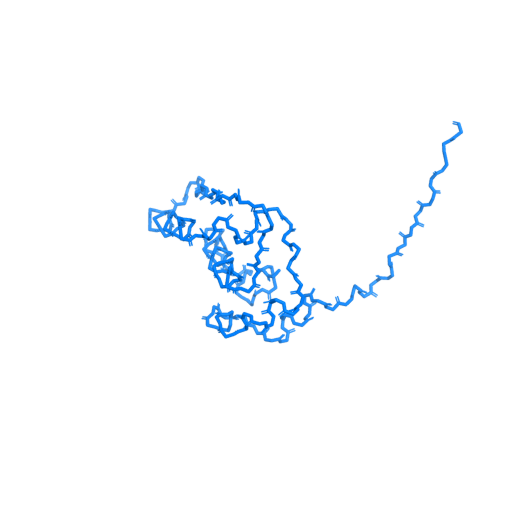1 111 ? -12.501 0.817 -35.432 1.00 80.25 111 ARG A O 1
ATOM 907 N N . ILE A 1 112 ? -12.623 2.376 -33.817 1.00 86.12 112 ILE A N 1
ATOM 908 C CA . ILE A 1 112 ? -14.003 2.783 -34.098 1.00 86.12 112 ILE A CA 1
ATOM 909 C C . ILE A 1 112 ? -13.962 4.001 -35.026 1.00 86.12 112 ILE A C 1
ATOM 911 O O . ILE A 1 112 ? -13.264 4.973 -34.741 1.00 86.12 112 ILE A O 1
ATOM 915 N N . HIS A 1 113 ? -14.690 3.933 -36.140 1.00 80.25 113 HIS A N 1
ATOM 916 C CA . HIS A 1 113 ? -14.959 5.067 -37.022 1.00 80.25 113 HIS A CA 1
ATOM 917 C C . HIS A 1 113 ? -16.420 5.481 -36.854 1.00 80.25 113 HIS A C 1
ATOM 919 O O . HIS A 1 113 ? -17.305 4.630 -36.879 1.00 80.25 113 HIS A O 1
ATOM 925 N N . PHE A 1 114 ? -16.657 6.780 -36.700 1.00 77.50 114 PHE A N 1
ATOM 926 C CA . PHE A 1 114 ? -17.995 7.364 -36.719 1.00 77.50 114 PHE A CA 1
ATOM 927 C C . PHE A 1 114 ? -18.212 8.000 -38.099 1.00 77.50 114 PHE A C 1
ATOM 929 O O . PHE A 1 114 ? -17.336 8.735 -38.563 1.00 77.50 114 PHE A O 1
ATOM 936 N N . GLN A 1 115 ? -19.317 7.639 -38.760 1.00 72.69 115 GLN A N 1
ATOM 937 C CA . GLN A 1 115 ? -19.808 8.269 -39.994 1.00 72.69 115 GLN A CA 1
ATOM 938 C C . GLN A 1 115 ? -20.846 9.333 -39.659 1.00 72.69 115 GLN A C 1
ATOM 940 O O . GLN A 1 115 ? -21.603 9.110 -38.686 1.00 72.69 115 GLN A O 1
#

pLDDT: mean 86.85, std 7.78, range [54.94, 95.0]

Sequence (115 aa):
LVKHHPQTPRLAPWDRDILMLQTLNALNNTYKCPYSHKMEYPPMDGTPKKQRKQIAQLSKNLNPRGVPDTVAYVTEKEVFSALGPLKRLGYRDKDLQRVFAPPREPVSFIRIHFQ

Foldseek 3Di:
DLVLFPCNVVDDPLVSLLLVLLLQLLLQVQAFAPDFAQDDDQDDPPPDPVSRVSSRVSSVNHGSRTAYPPPGPQDLVSSVVSVVSVVVSRDDPVSSVVVPDPDPDDDDDDDDDDD

Radius of gyration: 16.79 Å; chains: 1; bounding box: 34×32×58 Å

=== Feature glossary ===
Legend for the data blocks above and below:

— What the protein is —

Sequence gives the chain of amino acids in standard one-letter code (A=alanine, C=cysteine, …, Y=tyrosine), read N→C. It is the only feature that is directly encoded by the gene; all structural fe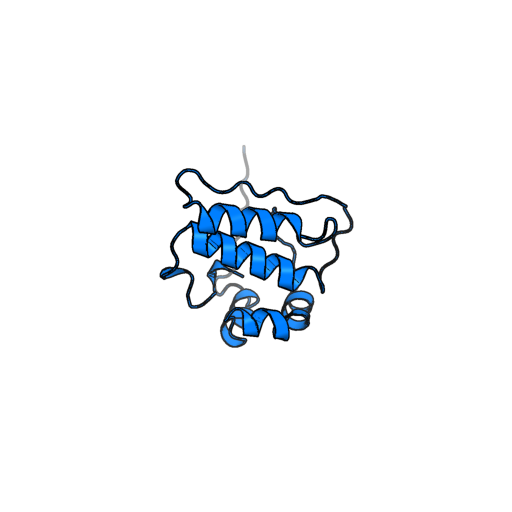atures are derived from the folded form of this sequence.

The annotation block draws on four external resources. InterPro: which protein families and domains the sequence belongs to. GO: standardized terms for what the protein does, what process it participates in, and where in the cell it acts. CATH: which structural fold it has in the CATH hierarchy. Organism: the species of origin.

— Where its atoms are —

Atomic coordinates in PDBx/mmCIF format — the same representation the Protein Data Bank distributes. Each line of the _atom_site loop places one backbone atom in Cartesian space (units: ångströms, origin: arbitrary).

Six rendered views show the 3D structure from the faces of a cube — i.e. along ±x, ±y, ±z. Rendering representation is drawn randomly per protein from cartoon (secondary-structure ribbons), sticks (backbone bonds), or molecular surface; coloring is either N→C rainbow (blue at the N-terminus through red at the C-terminus) or one color per chain.

— Local backbone conformation —

DSSP 8-state secondary structure assigns each residue one of H (α-helix), G (3₁₀-helix), I (π-helix), E (extended β-strand), B (isolated β-bridge), T (hydrogen-bonded turn), S (bend), or '-' (coil). The assignment is computed from backbone hydrogen-bond geometry via the Kabsch–Sander algorithm.

P-SEA three-state annotation labels each residue as helix, strand, or coil based purely on the geometry of the Cα trace. It serves as a fallback when the full backbone (and thus DSSP) is unavailable.

φ (phi) and ψ (psi) are the two rotatable backbone dihedrals per residue: φ is the C(i-1)–N–Cα–C torsion, ψ is the N–Cα–C–N(i+1) torsion, both in degrees on (−180°, 180°]. α-helical residues cluster near (−60°, −45°); β-strand residues near (−120°, +130°). A Ramachandran plot is simply a scatter of (φ, ψ) for every residue.

— Global shape and packing —

Radius of gyration (Rg) is the root-mean-square distance of Cα atoms from their centroid — a single number for overall size and compactness. A globular domain of N residues has Rg ≈ 2.2·N^0.38 Å; an extended or disordered chain has a much larger Rg. The Cα contact count is the number of residue pairs whose Cα atoms are within 8 Å and are more than four positions apart in sequence — a standard proxy for tertiary packing density. The bounding box is the smallest axis-aligned box enclosing all Cα atoms.

Accessible surface area quantifies burial. A residue with SASA near zero is packed into the hydrophobic core; one with SASA >100 Å² sits on the surface. Computed here via the Shrake–Rupley numerical algorithm with a 1.4 Å probe.

The contact map is a binary N×N matrix image: pixel (i, j) is dark where Cα_i and Cα_j are within 8 Å and |i−j|>4. Because the |i−j|>4 filter removes local helical contacts, off-diagonal stripes parallel to the main diagonal indicate parallel β-sheets; stripes perpendicular to it indicate antiparallel β-sheets. The Ramachandran plot scatters every residue's (φ, ψ) pair against the sterically allowed regions. The PAE heatmap renders the predicted-aligned-error matrix.

— Structural neighborhood —

A 3Di character summarizes, for each residue, the relative orientation of the Cα frame of its nearest spatial neighbor. Because it encodes fold topology rather than chemistry, 3Di alignments detect remote structural similarity that sequence alignment misses.

Structural nearest neighbors (via Foldseek easy-search vs the PDB). Reported per hit: target PDB id, E-value, and alignment TM-score. A TM-score above ~0.5 is the conventional threshold for 'same fold'.

— Confidence and disorder —

For AlphaFold models, the B-factor field carries pLDDT — the model's own estimate of local accuracy on a 0–100 scale. Regions with pLDDT<50 should be treate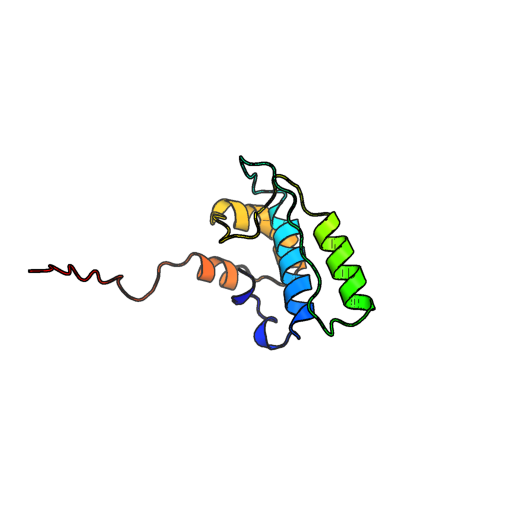d as essentially unmodeled; they often correspond to intrinsically disordered segments.

B-factor (Debye–Waller factor) reflects atomic displacement in the crystal lattice. It is an experimental observable (units Å²), not a prediction; low values mean the atom is pinned down, high values mean it moves or is heterogeneous across the crystal.

Predicted Aligned Error (PAE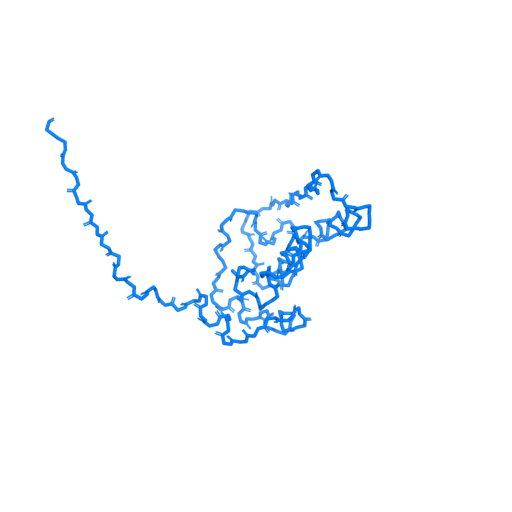) is an AlphaFold confidence matrix: entry (i, j) is the expected error in the position of residue j, in ångströms, when the prediction is superimposed on the true structure at residue i. Low PAE within a block of residues means that block is internally rigid and well-predicted; high PAE between two blocks means their relative placement is uncertain even if each block individually is confident.